Protein AF-A0A5P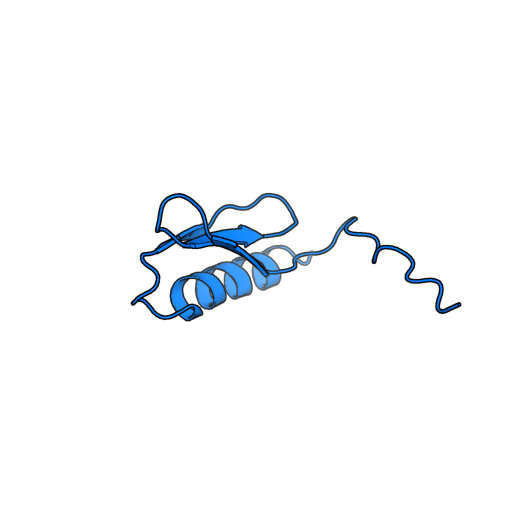2CSF2-F1 (afdb_monomer_lite)

Structure (mmCIF, N/CA/C/O backbone):
data_AF-A0A5P2CSF2-F1
#
_entry.id   AF-A0A5P2CSF2-F1
#
loop_
_atom_site.group_PDB
_atom_site.id
_atom_site.type_symbol
_atom_site.label_atom_id
_atom_site.label_alt_id
_atom_site.label_comp_id
_atom_site.label_asym_id
_atom_site.label_entity_id
_atom_site.label_seq_id
_atom_site.pdbx_PDB_ins_code
_atom_site.Cartn_x
_atom_site.Cartn_y
_atom_site.Cartn_z
_atom_site.occupancy
_atom_site.B_iso_or_equiv
_atom_site.auth_seq_id
_atom_site.auth_comp_id
_atom_site.auth_asym_id
_atom_site.auth_atom_id
_atom_site.pdbx_PDB_model_num
ATOM 1 N N . MET A 1 1 ? -17.758 -1.294 -30.010 1.00 41.28 1 MET A N 1
ATOM 2 C CA . MET A 1 1 ? -17.159 -2.254 -29.066 1.00 41.28 1 MET A CA 1
ATOM 3 C C . MET A 1 1 ? -15.846 -1.634 -28.652 1.00 41.28 1 MET A C 1
ATOM 5 O O . MET A 1 1 ? -14.951 -1.563 -29.479 1.00 41.28 1 MET A O 1
ATOM 9 N N . THR A 1 2 ? -15.799 -1.002 -27.483 1.00 51.19 2 THR A N 1
ATOM 10 C CA . THR A 1 2 ? -14.557 -0.427 -26.962 1.00 51.19 2 THR A CA 1
ATOM 11 C C . THR A 1 2 ? -13.706 -1.601 -26.516 1.00 51.19 2 THR A C 1
ATOM 13 O O . THR A 1 2 ? -14.073 -2.299 -25.574 1.00 51.19 2 THR A O 1
ATOM 16 N N . ASP A 1 3 ? -12.642 -1.866 -27.263 1.00 50.22 3 ASP A N 1
ATOM 17 C CA . ASP A 1 3 ? -11.608 -2.813 -26.883 1.00 50.22 3 ASP A CA 1
ATOM 18 C C . ASP A 1 3 ? -10.919 -2.231 -25.643 1.00 50.22 3 ASP A C 1
ATOM 20 O O . ASP A 1 3 ? -10.137 -1.286 -25.717 1.00 50.22 3 ASP A O 1
ATOM 24 N N . THR A 1 4 ? -11.362 -2.662 -24.462 1.00 58.09 4 THR A N 1
ATOM 25 C CA . THR A 1 4 ? -10.624 -2.422 -23.227 1.00 58.09 4 THR A CA 1
ATOM 26 C C . THR A 1 4 ? -9.479 -3.416 -23.243 1.00 58.09 4 THR A C 1
ATOM 28 O O . THR A 1 4 ? -9.602 -4.504 -22.682 1.00 58.09 4 THR A O 1
ATOM 31 N N . GLU A 1 5 ? -8.386 -3.069 -23.922 1.00 58.56 5 GLU A N 1
ATOM 32 C CA . GLU A 1 5 ? -7.121 -3.751 -23.678 1.00 58.56 5 GLU A CA 1
ATOM 33 C C . GLU A 1 5 ? -6.892 -3.719 -22.158 1.00 58.56 5 GLU A C 1
ATOM 35 O O . GLU A 1 5 ? -7.006 -2.644 -21.548 1.00 58.56 5 GLU A O 1
ATOM 40 N N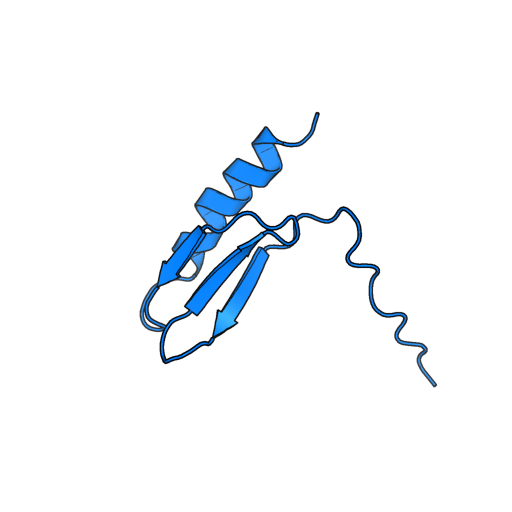 . PRO A 1 6 ? -6.651 -4.863 -21.491 1.00 56.84 6 PRO A N 1
ATOM 41 C CA . PRO A 1 6 ? -6.258 -4.829 -20.096 1.00 56.84 6 PRO A CA 1
ATOM 42 C C . PRO A 1 6 ? -4.974 -4.007 -20.051 1.00 56.84 6 PRO A C 1
ATOM 44 O O . PRO A 1 6 ? -3.984 -4.406 -20.661 1.00 56.84 6 PRO A O 1
ATOM 47 N N . ALA A 1 7 ? -5.006 -2.841 -19.395 1.00 57.81 7 ALA A N 1
ATOM 48 C CA . ALA A 1 7 ? -3.814 -2.026 -19.183 1.00 57.81 7 ALA A CA 1
ATOM 49 C C . ALA A 1 7 ? -2.693 -2.971 -18.747 1.00 57.81 7 ALA A C 1
ATOM 51 O O . ALA A 1 7 ? -2.861 -3.661 -17.745 1.00 57.81 7 ALA A O 1
ATOM 52 N N . SER A 1 8 ? -1.626 -3.109 -19.538 1.00 56.19 8 SER A N 1
ATOM 53 C CA . SER A 1 8 ? -0.581 -4.082 -19.236 1.00 56.19 8 SER A CA 1
ATOM 54 C C . SER A 1 8 ? 0.009 -3.715 -17.879 1.00 56.19 8 SER A C 1
ATOM 56 O O . SER A 1 8 ? 0.633 -2.664 -17.733 1.00 56.19 8 SER A O 1
ATOM 58 N N . TRP A 1 9 ? -0.216 -4.560 -16.873 1.00 59.25 9 TRP A N 1
ATOM 59 C CA . TRP A 1 9 ? 0.268 -4.352 -15.508 1.00 59.25 9 TRP A CA 1
ATOM 60 C C . TRP A 1 9 ? 1.778 -4.645 -15.378 1.00 59.25 9 TRP A C 1
ATOM 62 O O . TRP A 1 9 ? 2.296 -4.779 -14.269 1.00 59.25 9 TRP A O 1
ATOM 72 N N . ASP A 1 10 ? 2.501 -4.741 -16.488 1.00 59.12 10 ASP A N 1
ATOM 73 C CA . ASP A 1 10 ? 3.908 -5.108 -16.496 1.00 59.12 10 ASP A CA 1
ATOM 74 C C . ASP A 1 10 ? 4.791 -3.871 -16.284 1.00 59.12 10 ASP A C 1
ATOM 76 O O . ASP A 1 10 ? 4.743 -2.905 -17.044 1.00 59.12 10 ASP A O 1
ATOM 80 N N . GLY A 1 11 ? 5.590 -3.896 -15.212 1.00 66.56 11 GLY A N 1
ATOM 81 C CA . GLY A 1 11 ? 6.599 -2.874 -14.893 1.00 66.56 11 GLY A CA 1
ATOM 82 C C . GLY A 1 11 ? 6.089 -1.600 -14.203 1.00 66.56 11 GLY A C 1
ATOM 83 O O . GLY A 1 11 ? 6.877 -0.688 -13.967 1.00 66.56 11 GLY A O 1
ATOM 84 N N . GLY A 1 12 ? 4.797 -1.513 -13.872 1.00 82.12 12 GLY A N 1
ATOM 85 C CA . GLY A 1 12 ? 4.218 -0.356 -13.184 1.00 82.12 12 GLY A CA 1
ATOM 86 C C . GLY A 1 12 ? 4.384 -0.389 -11.660 1.00 82.12 12 GLY A C 1
ATOM 87 O O . GLY A 1 12 ? 4.495 -1.451 -11.047 1.00 82.12 12 GLY A O 1
ATOM 88 N N . HIS A 1 13 ? 4.327 0.788 -11.033 1.00 91.06 13 HIS A N 1
ATOM 89 C CA . HIS A 1 13 ? 4.271 0.934 -9.577 1.00 91.06 13 HIS A CA 1
ATOM 90 C C . HIS A 1 13 ? 2.933 1.534 -9.117 1.00 91.06 13 HIS A C 1
ATOM 92 O O . HIS A 1 13 ? 2.915 2.491 -8.349 1.00 91.06 13 HIS A O 1
ATOM 98 N N . ALA A 1 14 ? 1.789 1.024 -9.579 1.00 92.06 14 ALA A N 1
ATOM 99 C CA . ALA A 1 14 ? 0.498 1.480 -9.063 1.00 92.06 14 ALA A CA 1
ATOM 100 C C . ALA A 1 14 ? 0.322 1.117 -7.575 1.00 92.06 14 ALA A C 1
ATOM 102 O O . ALA A 1 14 ? 0.719 0.031 -7.137 1.00 92.06 14 ALA A O 1
ATOM 103 N N . LEU A 1 15 ? -0.304 2.010 -6.801 1.00 94.19 15 LEU A N 1
ATOM 104 C CA . LEU A 1 15 ? -0.777 1.695 -5.454 1.00 94.19 15 LEU A CA 1
ATOM 105 C C . LEU A 1 15 ? -2.077 0.890 -5.552 1.00 94.19 15 LEU A C 1
ATOM 107 O O . LEU A 1 15 ? -3.096 1.392 -6.023 1.00 94.19 15 LEU A O 1
ATOM 111 N N . VAL A 1 16 ? -2.036 -0.352 -5.082 1.00 94.38 16 VAL A N 1
ATOM 112 C CA . VAL A 1 16 ? -3.174 -1.267 -5.029 1.00 94.38 16 VAL A CA 1
ATOM 113 C C . VAL A 1 16 ? -3.684 -1.329 -3.593 1.00 94.38 16 VAL A C 1
ATOM 115 O O . VAL A 1 16 ? -2.917 -1.613 -2.670 1.00 94.38 16 VAL A O 1
ATOM 118 N N . VAL A 1 17 ? -4.981 -1.074 -3.413 1.00 95.62 17 VAL A N 1
ATOM 119 C CA . VAL A 1 17 ? -5.674 -1.208 -2.127 1.00 95.62 17 VAL A CA 1
ATOM 120 C C . VAL A 1 17 ? -6.798 -2.224 -2.286 1.00 95.62 17 VAL A C 1
ATOM 122 O O . VAL A 1 17 ? -7.705 -2.026 -3.092 1.00 95.62 17 VAL A O 1
ATOM 125 N N . GLU A 1 18 ? -6.734 -3.308 -1.521 1.00 95.56 18 GLU A N 1
ATOM 126 C CA . GLU A 1 18 ? -7.709 -4.401 -1.553 1.00 95.56 18 GLU A CA 1
ATOM 127 C C . GLU A 1 18 ? -8.418 -4.512 -0.202 1.00 95.56 18 GLU A C 1
ATOM 129 O O . GLU A 1 18 ? -7.776 -4.475 0.846 1.00 95.56 18 GLU A O 1
ATOM 134 N N . LEU A 1 19 ? -9.743 -4.663 -0.215 1.00 94.62 19 LEU A N 1
ATOM 135 C CA . LEU A 1 19 ? -10.513 -4.989 0.984 1.00 94.62 19 LEU A CA 1
ATOM 136 C C . LEU A 1 19 ? -10.517 -6.512 1.178 1.00 94.62 19 LEU A C 1
ATOM 138 O O . LEU A 1 19 ? -10.984 -7.238 0.302 1.00 94.62 19 LEU A O 1
ATOM 142 N N . GLY A 1 20 ? -9.994 -6.974 2.313 1.00 89.62 20 GLY A N 1
ATOM 143 C CA . GLY A 1 20 ? -10.014 -8.375 2.740 1.00 89.62 20 GLY A CA 1
ATOM 144 C C . GLY A 1 20 ? -11.043 -8.624 3.846 1.00 89.62 20 GLY A C 1
ATOM 145 O O . GLY A 1 20 ? -12.139 -8.063 3.823 1.00 89.62 20 GLY A O 1
ATOM 146 N N . ASP A 1 21 ? -10.667 -9.435 4.839 1.00 88.75 21 ASP A N 1
ATOM 147 C CA . ASP A 1 21 ? -11.466 -9.754 6.033 1.00 88.75 21 ASP A CA 1
ATOM 148 C C . ASP A 1 21 ? -11.597 -8.541 6.972 1.00 88.75 21 ASP A C 1
ATOM 150 O O . ASP A 1 21 ? -11.010 -8.492 8.049 1.00 88.75 21 ASP A O 1
ATOM 154 N N . CYS A 1 22 ? -12.356 -7.534 6.542 1.00 92.44 22 CYS A N 1
ATOM 155 C CA . CYS A 1 22 ? -12.592 -6.263 7.236 1.00 92.44 22 CYS A CA 1
ATOM 156 C C . CYS A 1 22 ? -11.395 -5.306 7.320 1.00 92.44 22 CYS A C 1
ATOM 158 O O . CYS A 1 22 ? -11.577 -4.205 7.828 1.00 92.44 22 CYS A O 1
ATOM 160 N N . ASP A 1 23 ? -10.233 -5.666 6.778 1.00 96.38 23 ASP A N 1
ATOM 161 C CA . ASP A 1 23 ? -9.061 -4.795 6.673 1.00 96.38 23 ASP A CA 1
ATOM 162 C C . ASP A 1 23 ? -8.795 -4.386 5.222 1.00 96.38 23 ASP A C 1
ATOM 164 O O . ASP A 1 23 ? -9.009 -5.156 4.282 1.00 96.38 23 ASP A O 1
ATOM 168 N N . LEU A 1 24 ? -8.277 -3.176 5.040 1.00 96.88 24 LEU A N 1
ATOM 169 C CA . LEU A 1 24 ? -7.699 -2.719 3.783 1.00 96.88 24 LEU A CA 1
ATOM 170 C C . LEU A 1 24 ? -6.223 -3.102 3.746 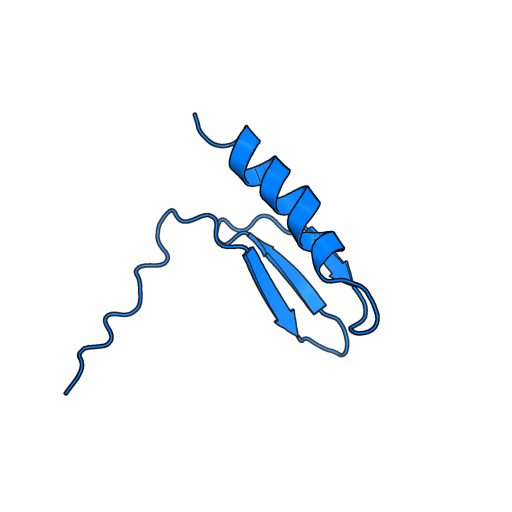1.00 96.88 24 LEU A C 1
ATOM 172 O O . LEU A 1 24 ? -5.488 -2.817 4.687 1.00 96.88 24 LEU A O 1
ATOM 176 N N . TRP A 1 25 ? -5.783 -3.699 2.648 1.00 96.75 25 TRP A N 1
ATOM 177 C CA . TRP A 1 25 ? -4.406 -4.117 2.412 1.00 96.75 25 TRP A CA 1
ATOM 178 C C . TRP A 1 25 ? -3.789 -3.255 1.321 1.00 96.75 25 TRP A C 1
ATOM 180 O O . TRP A 1 25 ? -4.316 -3.186 0.211 1.00 96.75 25 TRP A O 1
ATOM 190 N N . GLY A 1 26 ? -2.675 -2.597 1.636 1.00 96.19 26 GLY A N 1
ATOM 191 C CA . GLY A 1 26 ? -1.943 -1.754 0.699 1.00 96.19 26 GLY A CA 1
ATOM 192 C C . GLY A 1 26 ? -0.715 -2.469 0.150 1.00 96.19 26 GLY A C 1
ATOM 193 O O . GLY A 1 26 ? 0.142 -2.924 0.913 1.00 96.19 26 GLY A O 1
ATOM 194 N N . ARG A 1 27 ? -0.584 -2.525 -1.176 1.00 95.44 27 ARG A N 1
ATOM 195 C CA . ARG A 1 27 ? 0.619 -3.027 -1.851 1.00 95.44 27 ARG A CA 1
ATOM 196 C C . ARG A 1 27 ? 0.936 -2.225 -3.107 1.00 95.44 27 ARG A C 1
ATOM 198 O O . ARG A 1 27 ? 0.055 -1.654 -3.738 1.00 95.44 27 ARG A O 1
ATOM 205 N N . CYS A 1 28 ? 2.200 -2.202 -3.492 1.00 93.94 28 CYS A N 1
ATOM 206 C CA . CYS A 1 28 ? 2.624 -1.770 -4.810 1.00 93.94 28 CYS A CA 1
ATOM 207 C C . CYS A 1 28 ? 2.406 -2.906 -5.809 1.00 93.94 28 CYS A C 1
ATOM 209 O O . CYS A 1 28 ? 2.612 -4.079 -5.488 1.00 93.94 28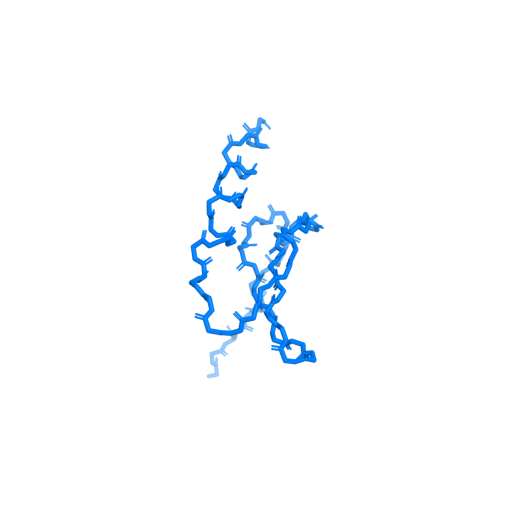 CYS A O 1
ATOM 211 N N . GLN A 1 29 ? 2.070 -2.545 -7.039 1.00 90.88 29 GLN A N 1
ATOM 212 C CA . GLN A 1 29 ? 1.988 -3.448 -8.182 1.00 90.88 29 GLN A CA 1
ATOM 213 C C . GLN A 1 29 ? 3.257 -4.288 -8.407 1.00 90.88 29 GLN A C 1
ATOM 215 O O . GLN A 1 29 ? 3.147 -5.439 -8.816 1.00 90.88 29 GLN A O 1
ATOM 220 N N . CYS A 1 30 ? 4.444 -3.776 -8.065 1.00 90.06 30 CYS A N 1
ATOM 221 C CA . CYS A 1 30 ? 5.697 -4.535 -8.151 1.00 90.06 30 CYS A CA 1
ATOM 222 C C . CYS A 1 30 ? 5.848 -5.632 -7.069 1.00 90.06 30 CYS A C 1
ATOM 224 O O . CYS A 1 30 ? 6.851 -6.342 -7.041 1.00 90.06 30 CYS A O 1
ATOM 226 N N . GLY A 1 31 ? 4.882 -5.761 -6.150 1.00 90.12 31 GLY A N 1
ATOM 227 C CA . GLY A 1 31 ? 4.865 -6.760 -5.077 1.00 90.12 31 GLY A CA 1
ATOM 228 C C . GLY A 1 31 ? 5.258 -6.232 -3.692 1.00 90.12 31 GLY A C 1
ATOM 229 O O . GLY A 1 31 ? 5.154 -6.964 -2.706 1.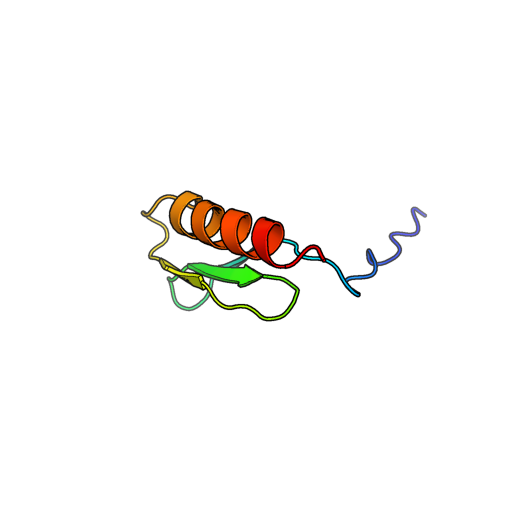00 90.12 31 GLY A O 1
ATOM 230 N N . LYS A 1 32 ? 5.677 -4.965 -3.565 1.00 92.38 32 LYS A N 1
ATOM 231 C CA . LYS A 1 32 ? 6.006 -4.367 -2.259 1.00 92.38 32 LYS A CA 1
ATOM 232 C C . LYS A 1 32 ? 4.756 -4.234 -1.382 1.00 92.38 32 LYS A C 1
ATOM 234 O O . LYS A 1 32 ? 3.846 -3.494 -1.724 1.00 92.38 32 LYS A O 1
ATOM 239 N N . SER A 1 33 ? 4.726 -4.886 -0.221 1.00 94.62 33 SER A N 1
ATOM 240 C CA . SER A 1 33 ? 3.642 -4.710 0.760 1.00 94.62 33 SER A CA 1
ATOM 241 C C . SER A 1 33 ? 3.877 -3.496 1.669 1.00 94.62 33 SER A C 1
ATOM 243 O O . SER A 1 33 ? 5.011 -3.241 2.088 1.00 94.62 33 SER A O 1
ATOM 245 N N . PHE A 1 34 ? 2.798 -2.780 1.996 1.00 94.62 34 PHE A N 1
ATOM 246 C CA . PHE A 1 34 ? 2.770 -1.650 2.935 1.00 94.62 34 PHE A CA 1
ATOM 247 C C . PHE A 1 34 ? 1.963 -1.951 4.211 1.00 94.62 34 PHE A C 1
ATOM 249 O O . PHE A 1 34 ? 1.812 -1.074 5.060 1.00 94.62 34 PHE A O 1
ATOM 256 N N . GLY A 1 35 ? 1.486 -3.190 4.372 1.00 94.94 35 GLY A N 1
ATOM 257 C CA . GLY A 1 35 ? 0.692 -3.631 5.521 1.00 94.94 35 GLY A CA 1
ATOM 258 C C . GLY A 1 35 ? -0.813 -3.437 5.332 1.00 94.94 35 GLY A C 1
ATOM 259 O O . GLY A 1 35 ? -1.304 -3.344 4.204 1.00 94.94 35 GLY A O 1
ATOM 260 N N . ASN A 1 36 ? -1.543 -3.400 6.448 1.00 96.19 36 ASN A N 1
ATOM 261 C CA . ASN A 1 36 ? -2.993 -3.248 6.468 1.00 96.19 36 ASN A CA 1
ATOM 262 C C . ASN A 1 36 ? -3.452 -2.129 7.417 1.00 96.19 36 ASN A C 1
ATOM 264 O O . ASN A 1 36 ? -2.711 -1.691 8.301 1.00 96.19 36 ASN A O 1
ATOM 268 N N . ILE A 1 37 ? -4.670 -1.639 7.193 1.00 96.50 37 ILE A N 1
ATOM 269 C CA . ILE A 1 37 ? -5.375 -0.701 8.070 1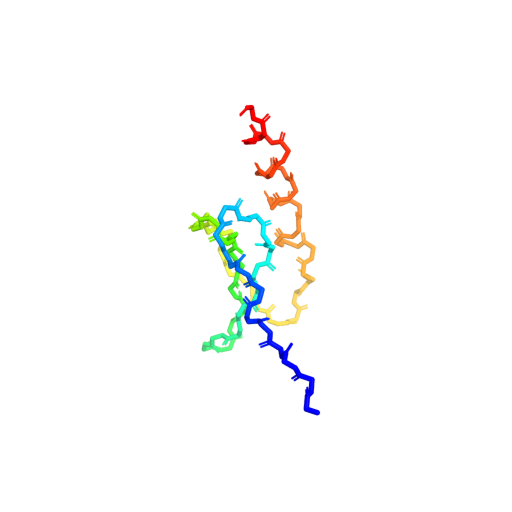.00 96.50 37 ILE A CA 1
ATOM 270 C C . ILE A 1 37 ? -6.845 -1.093 8.148 1.00 96.50 37 ILE A C 1
ATOM 272 O O . ILE A 1 37 ? -7.405 -1.630 7.194 1.00 96.50 37 ILE A O 1
ATOM 276 N N . THR A 1 38 ? -7.502 -0.737 9.244 1.00 95.56 38 THR A N 1
ATOM 277 C CA . THR A 1 38 ? -8.958 -0.826 9.317 1.00 95.56 38 THR A CA 1
ATOM 278 C C . THR A 1 38 ? -9.605 0.257 8.425 1.00 95.56 38 THR A C 1
ATOM 280 O O . THR A 1 38 ? -9.037 1.345 8.281 1.00 95.56 38 THR A O 1
ATOM 283 N N . PRO A 1 39 ? -10.790 0.018 7.828 1.00 94.38 39 PRO A N 1
ATOM 284 C CA . PRO A 1 39 ? -11.444 0.943 6.892 1.00 94.38 39 PRO A CA 1
ATOM 285 C C . PRO A 1 39 ? -11.793 2.326 7.459 1.00 94.38 39 PRO A C 1
ATOM 287 O O . PRO A 1 39 ? -12.054 3.249 6.694 1.00 94.38 39 PRO A O 1
ATOM 290 N N . ASP A 1 40 ? -11.804 2.490 8.785 1.00 94.94 40 ASP A N 1
ATOM 291 C CA . ASP A 1 40 ? -11.986 3.785 9.451 1.00 94.94 40 ASP A CA 1
ATOM 292 C C . ASP A 1 40 ? -10.719 4.661 9.434 1.00 94.94 40 ASP A C 1
ATOM 294 O O . ASP A 1 40 ? -10.758 5.818 9.860 1.00 94.94 40 ASP A O 1
ATOM 298 N N . LYS A 1 41 ? -9.578 4.129 8.976 1.00 94.19 41 LYS A N 1
ATOM 299 C CA . LYS A 1 41 ? -8.312 4.865 8.891 1.00 94.19 41 LYS A CA 1
ATOM 300 C C . LYS A 1 41 ? -8.116 5.507 7.510 1.00 94.19 41 LYS A C 1
ATOM 302 O O . LYS A 1 41 ? -8.561 4.962 6.504 1.00 94.19 41 LYS A O 1
ATOM 307 N N . PRO A 1 42 ? -7.390 6.639 7.431 1.00 94.25 42 PRO A N 1
ATOM 308 C CA . PRO A 1 42 ? -7.090 7.290 6.156 1.00 94.25 42 PRO A CA 1
ATOM 309 C C . PRO A 1 42 ? -6.213 6.432 5.235 1.00 94.25 42 PRO A C 1
ATOM 311 O O . PRO A 1 42 ? -5.221 5.854 5.688 1.00 94.25 42 PRO A O 1
ATOM 314 N N . LEU A 1 43 ? -6.507 6.453 3.930 1.00 91.81 43 LEU A N 1
ATOM 315 C CA . LEU A 1 43 ? -5.707 5.785 2.892 1.00 91.81 43 LEU A CA 1
ATOM 316 C C . LEU A 1 43 ? -4.296 6.371 2.731 1.00 91.81 43 LEU A C 1
ATOM 318 O O . LEU A 1 43 ? -3.399 5.671 2.262 1.00 91.81 43 LEU A O 1
ATOM 322 N N . ASP A 1 44 ? -4.059 7.605 3.190 1.00 93.81 44 ASP A N 1
ATOM 323 C CA . ASP A 1 44 ? -2.734 8.249 3.194 1.00 93.81 44 ASP A CA 1
ATOM 324 C C . ASP A 1 44 ? -1.669 7.416 3.927 1.00 93.81 44 ASP A C 1
ATOM 326 O O . ASP A 1 44 ? -0.471 7.537 3.666 1.00 93.81 44 ASP A O 1
ATOM 330 N N . ARG A 1 45 ? -2.109 6.518 4.821 1.00 94.44 45 ARG A N 1
ATOM 331 C CA . ARG A 1 45 ? -1.258 5.525 5.487 1.00 94.44 45 ARG A CA 1
ATOM 332 C C . ARG A 1 45 ? -0.543 4.594 4.503 1.00 94.44 45 ARG A C 1
ATOM 334 O O . ARG A 1 45 ? 0.552 4.145 4.824 1.00 94.44 45 ARG A O 1
ATOM 341 N N . PHE A 1 46 ? -1.120 4.342 3.327 1.00 95.88 46 PHE A N 1
ATOM 342 C CA . PHE A 1 46 ? -0.483 3.608 2.232 1.00 95.88 46 PHE A CA 1
ATOM 343 C C . PHE A 1 46 ? 0.206 4.526 1.221 1.00 95.88 46 PHE A C 1
ATOM 345 O O . PHE A 1 46 ? 1.247 4.150 0.686 1.00 95.88 46 PHE A O 1
ATOM 352 N N . ALA A 1 47 ? -0.331 5.728 0.984 1.00 93.69 47 ALA A N 1
ATOM 353 C CA . ALA A 1 47 ? 0.214 6.662 -0.003 1.00 93.69 47 ALA A CA 1
ATOM 354 C C . ALA A 1 47 ? 1.645 7.103 0.340 1.00 93.69 47 ALA A C 1
ATOM 356 O O . ALA A 1 47 ? 2.539 6.949 -0.483 1.00 93.69 47 ALA A O 1
ATOM 357 N N . ALA A 1 48 ? 1.901 7.551 1.572 1.00 92.94 48 ALA A N 1
ATOM 358 C CA . ALA A 1 48 ? 3.230 8.023 1.972 1.00 92.94 48 ALA A CA 1
ATOM 359 C C . ALA A 1 48 ? 4.361 6.970 1.823 1.00 92.94 48 ALA A C 1
ATOM 361 O O . ALA A 1 48 ? 5.422 7.299 1.280 1.00 92.94 48 ALA A O 1
ATOM 362 N N . PRO A 1 49 ? 4.211 5.708 2.286 1.00 93.25 49 PRO A N 1
ATOM 363 C CA . PRO A 1 49 ? 5.234 4.688 2.054 1.00 93.25 49 PRO A CA 1
ATOM 364 C C . PRO A 1 49 ? 5.333 4.263 0.583 1.00 93.25 49 PRO A C 1
ATOM 366 O O . PRO A 1 49 ? 6.435 3.940 0.136 1.00 93.25 49 PRO A O 1
ATOM 369 N N . TRP A 1 50 ? 4.230 4.297 -0.170 1.00 94.69 50 TRP A N 1
ATOM 370 C CA . TRP A 1 50 ? 4.233 4.034 -1.608 1.00 94.69 50 TRP A CA 1
ATOM 371 C C . TRP A 1 50 ? 5.001 5.103 -2.390 1.00 94.69 50 TRP A C 1
ATOM 373 O O . TRP A 1 50 ? 5.916 4.751 -3.130 1.00 94.69 50 TRP A O 1
ATOM 383 N N . GLU A 1 51 ? 4.717 6.387 -2.162 1.00 93.50 51 GLU A N 1
ATOM 384 C CA . GLU A 1 51 ? 5.430 7.518 -2.772 1.00 93.50 51 GLU A CA 1
ATOM 385 C C . GLU A 1 51 ? 6.933 7.412 -2.531 1.00 93.50 51 GLU A C 1
ATOM 387 O O . GLU A 1 51 ? 7.734 7.554 -3.453 1.00 93.50 51 GLU A O 1
ATOM 392 N N . ARG A 1 52 ? 7.330 7.101 -1.291 1.00 92.31 52 ARG A N 1
ATOM 393 C CA . ARG A 1 52 ? 8.739 6.886 -0.965 1.00 92.31 52 ARG A CA 1
ATOM 394 C C . ARG A 1 52 ? 9.326 5.739 -1.778 1.00 92.31 52 ARG A C 1
ATOM 396 O O . ARG A 1 52 ? 10.388 5.918 -2.353 1.00 92.31 52 ARG A O 1
ATOM 403 N N . HIS A 1 53 ? 8.650 4.594 -1.815 1.00 91.00 53 HIS A N 1
ATOM 404 C CA . HIS A 1 53 ? 9.110 3.416 -2.545 1.00 91.00 53 HIS A CA 1
ATOM 405 C C . HIS A 1 53 ? 9.302 3.711 -4.038 1.00 91.00 53 HIS A C 1
ATOM 407 O O . HIS A 1 53 ? 10.382 3.444 -4.560 1.00 91.00 53 HIS A O 1
ATOM 413 N N . VAL A 1 54 ? 8.318 4.335 -4.697 1.00 89.69 54 VAL A N 1
ATOM 414 C CA . VAL A 1 54 ? 8.420 4.643 -6.131 1.00 89.69 54 VAL A CA 1
ATOM 415 C C . VAL A 1 54 ? 9.464 5.711 -6.418 1.00 89.69 54 VAL A C 1
ATOM 417 O O . VAL A 1 54 ? 10.166 5.592 -7.405 1.00 89.69 54 VAL A O 1
ATOM 420 N N . MET A 1 55 ? 9.640 6.707 -5.545 1.00 87.38 55 MET A N 1
ATOM 421 C CA . MET A 1 55 ? 10.670 7.739 -5.716 1.00 87.38 55 MET A CA 1
ATOM 422 C C . MET A 1 55 ? 12.093 7.217 -5.475 1.00 87.38 55 MET A C 1
ATOM 424 O O . MET A 1 55 ? 13.041 7.766 -6.027 1.00 87.38 55 MET A O 1
ATOM 428 N N . THR A 1 56 ? 12.269 6.184 -4.643 1.00 79.81 56 THR A N 1
ATOM 429 C CA . THR A 1 56 ? 13.592 5.601 -4.355 1.00 79.81 56 THR A CA 1
ATOM 430 C C . THR A 1 56 ? 14.017 4.503 -5.327 1.00 79.81 56 THR A C 1
ATOM 432 O O . THR A 1 56 ? 15.204 4.200 -5.387 1.00 79.81 56 THR A O 1
ATOM 435 N N . GLU A 1 57 ? 13.078 3.895 -6.057 1.00 60.16 57 GLU A N 1
ATOM 436 C CA . GLU A 1 57 ? 13.347 2.765 -6.962 1.00 60.16 57 GLU A CA 1
ATOM 437 C C . GLU A 1 57 ? 13.388 3.149 -8.453 1.00 60.16 57 GLU A C 1
ATOM 439 O O . GLU A 1 57 ? 13.613 2.280 -9.290 1.00 60.16 57 GLU A O 1
ATOM 444 N N . VAL A 1 58 ? 13.262 4.438 -8.806 1.00 51.06 58 VAL A N 1
ATOM 445 C CA . VAL A 1 58 ? 13.577 4.906 -10.170 1.00 51.06 58 VAL A CA 1
ATOM 446 C C . VAL A 1 58 ? 15.089 5.115 -10.285 1.00 51.06 58 VAL A C 1
ATOM 448 O O . VAL A 1 58 ? 15.627 6.149 -9.888 1.00 51.06 58 VAL A O 1
ATOM 451 N N . SER A 1 59 ? 15.804 4.116 -10.789 1.00 41.16 59 SER A N 1
ATOM 452 C CA . SER A 1 59 ? 17.171 4.259 -11.307 1.00 41.16 59 SER A CA 1
ATOM 453 C C . SER A 1 59 ? 17.275 3.594 -12.665 1.00 41.16 59 SER A C 1
ATOM 455 O O . SER A 1 59 ? 16.690 2.501 -12.821 1.00 41.16 59 SER A O 1
#

Organism: Streptomyces venezuelae (NCBI:txid54571)

Radius of gyration: 13.51 Å; chains: 1; bounding box: 34×18×38 Å

Secondary structure (DSSP, 8-state):
---------SS--PEEEEE-SSSEEEEETTS-EEEEE-TTS-THHHHHHHHHHHHHS--

Foldseek 3Di:
DPPPPPPPLPPDFDWDWDDDPQWIWTDTSVGRGLGIDHPVDDPVSRVVVSVVVVVVPPD

Sequence (59 aa):
MTDTEPASWDGGHALVVELGDCDLWGRCQCGKSFGNITPDKPLDRFAAPWERHVMTEVS

pLDDT: mean 83.92, std 16.84, range [41.16, 96.88]